Protein AF-A0A975QXZ4-F1 (afdb_monomer)

pLDDT: mean 85.13, std 9.95, range [52.53, 95.81]

Secondary structure (DSSP, 8-state):
--EEEEEEETTTTTTSS-----EEESS--S-HHHHHHHHHHHHHHH--TT-EEEEEEETTTSBHHHHHHHHHHHHHHT-EEEEEEEEE---TTSS-TT-EEEEE--TTT-GGGTT-B--

Radius of gyration: 14.12 Å; Cα contacts (8 Å, |Δi|>4): 214; chains: 1; bounding box: 31×28×43 Å

Sequence (119 aa):
MALVCVKLTKSALDHTHLDVKEAILQYNPSQEKTTRKIIQKFLKKRVEVEDKLLVFADKQNDKLGNLLILKNECSKAGIELSISLYCKNEDPEEEEDDSYFFREVDINLSEELYGMQVW

Mean predicted aligned error: 5.94 Å

Foldseek 3Di:
DEEAEEEQEPCFDVVHPDPHPHYQHPAADPDLVVLLVSLLVCCVVPPDLPYEYEYEGEQPRYALLSVVSNVVSCVVSNYHYWYWYWAQDPDPPDPCNGDTGTDTDDSVDDPRNPPGHHD

Structure (mmCIF, N/CA/C/O backbone):
data_AF-A0A975QXZ4-F1
#
_entry.id   AF-A0A975QXZ4-F1
#
loop_
_atom_site.group_PDB
_atom_site.id
_atom_site.type_symbol
_atom_site.label_atom_id
_atom_site.label_alt_id
_atom_site.label_comp_id
_atom_site.label_asym_id
_atom_site.label_entity_id
_atom_site.label_seq_id
_atom_site.pdbx_PDB_ins_code
_atom_site.Cartn_x
_atom_site.Cartn_y
_atom_site.Cartn_z
_atom_site.occupancy
_atom_site.B_iso_or_equiv
_atom_site.auth_seq_id
_atom_site.auth_comp_id
_atom_site.auth_asym_id
_atom_site.auth_atom_id
_atom_site.pdbx_PDB_model_num
ATOM 1 N N . MET A 1 1 ? -19.270 8.639 1.671 1.00 72.06 1 MET A N 1
ATOM 2 C CA . MET A 1 1 ? -18.201 8.109 0.803 1.00 72.06 1 MET A CA 1
ATOM 3 C C . MET A 1 1 ? -17.379 9.264 0.249 1.00 72.06 1 MET A C 1
ATOM 5 O O . MET A 1 1 ? -17.818 9.924 -0.692 1.00 72.06 1 MET A O 1
ATOM 9 N N . ALA A 1 2 ? -16.235 9.557 0.863 1.00 82.81 2 ALA A N 1
ATOM 10 C CA . ALA A 1 2 ? -15.242 10.475 0.314 1.00 82.81 2 ALA A CA 1
ATOM 11 C C . ALA A 1 2 ? -14.114 9.685 -0.369 1.00 82.81 2 ALA A C 1
ATOM 13 O O . ALA A 1 2 ? -13.827 8.542 -0.007 1.00 82.81 2 ALA A O 1
ATOM 14 N N . LEU A 1 3 ? -13.482 10.296 -1.373 1.00 86.88 3 LEU A N 1
ATOM 15 C CA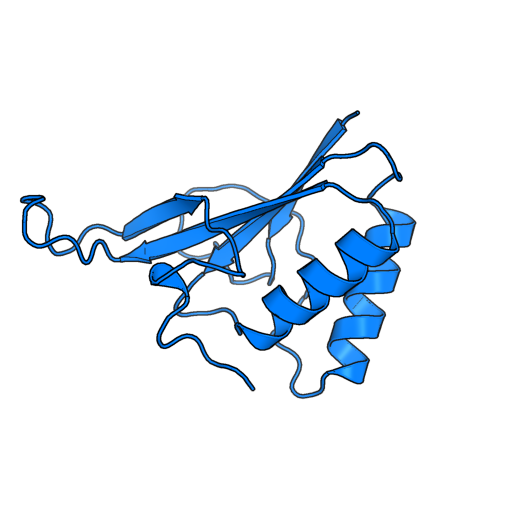 . LEU A 1 3 ? -12.261 9.769 -1.975 1.00 86.88 3 LEU A CA 1
ATOM 16 C C . LEU A 1 3 ? -11.058 10.396 -1.268 1.00 86.88 3 LEU A C 1
ATOM 18 O O . LEU A 1 3 ? -10.875 11.614 -1.308 1.00 86.88 3 LEU A O 1
ATOM 22 N N . VAL A 1 4 ? -10.233 9.563 -0.642 1.00 89.31 4 VAL A N 1
ATOM 23 C CA . VAL A 1 4 ? -8.988 9.975 0.010 1.00 89.31 4 VAL A CA 1
ATOM 24 C C . VAL A 1 4 ? -7.827 9.641 -0.922 1.00 89.31 4 VAL A C 1
ATOM 26 O O . VAL A 1 4 ? -7.514 8.472 -1.132 1.00 89.31 4 VAL A O 1
ATOM 29 N N . CYS A 1 5 ? -7.194 10.668 -1.490 1.00 91.75 5 CYS A N 1
ATOM 30 C CA . CYS A 1 5 ? -6.050 10.522 -2.394 1.00 91.75 5 CYS A CA 1
ATOM 31 C C . CYS A 1 5 ? -4.741 10.775 -1.645 1.00 91.75 5 CYS A C 1
ATOM 33 O O . CYS A 1 5 ? -4.516 11.884 -1.155 1.00 91.75 5 CYS A O 1
ATOM 35 N N . VAL A 1 6 ? -3.860 9.777 -1.586 1.00 93.81 6 VAL A N 1
ATOM 36 C CA . VAL A 1 6 ? -2.575 9.880 -0.877 1.00 93.81 6 VAL A CA 1
ATOM 37 C C . VAL A 1 6 ? -1.446 9.180 -1.611 1.00 93.81 6 VAL A C 1
ATOM 39 O O . VAL A 1 6 ? -1.663 8.268 -2.400 1.00 93.81 6 VAL A O 1
ATOM 42 N N . LYS A 1 7 ? -0.214 9.578 -1.313 1.00 94.81 7 LYS A N 1
ATOM 43 C CA . LYS A 1 7 ? 0.991 8.872 -1.751 1.00 94.81 7 LYS A CA 1
ATOM 44 C C . LYS A 1 7 ? 1.317 7.733 -0.788 1.00 94.81 7 LYS A C 1
ATOM 46 O O . LYS A 1 7 ? 1.106 7.864 0.424 1.00 94.81 7 LYS A O 1
ATOM 51 N N . LEU A 1 8 ? 1.872 6.631 -1.286 1.00 93.50 8 LEU A N 1
ATOM 52 C CA . LEU A 1 8 ? 2.337 5.549 -0.422 1.00 93.50 8 LEU A CA 1
ATOM 53 C C . LEU A 1 8 ? 3.505 6.030 0.438 1.00 93.50 8 LEU A C 1
ATOM 55 O O . LEU A 1 8 ? 3.412 6.014 1.668 1.00 93.50 8 LEU A O 1
ATOM 59 N N . THR A 1 9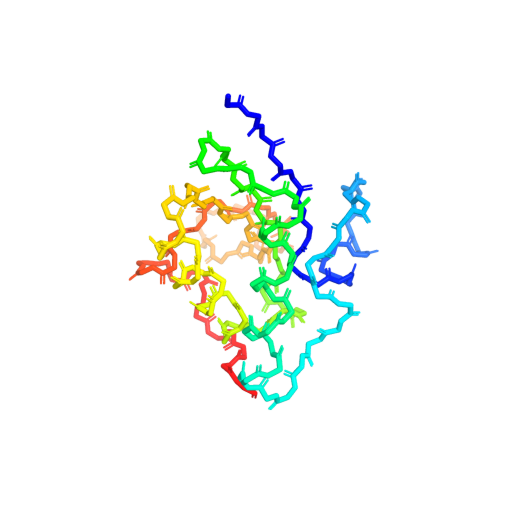 ? 4.574 6.500 -0.206 1.00 91.81 9 THR A N 1
ATOM 60 C CA . THR A 1 9 ? 5.681 7.197 0.448 1.00 91.81 9 THR A CA 1
ATOM 61 C C . THR A 1 9 ? 5.715 8.669 0.063 1.00 91.81 9 THR A C 1
ATOM 63 O O . THR A 1 9 ? 5.151 9.093 -0.944 1.00 91.81 9 THR A O 1
ATOM 66 N N . LYS A 1 10 ? 6.394 9.483 0.874 1.00 89.25 10 LYS A N 1
ATOM 67 C CA . LYS A 1 10 ? 6.566 10.913 0.600 1.00 89.25 10 LYS A CA 1
ATOM 68 C C . LYS A 1 10 ? 7.155 11.171 -0.792 1.00 89.25 10 LYS A C 1
ATOM 70 O O . LYS A 1 10 ? 6.659 12.063 -1.476 1.00 89.25 10 LYS A O 1
ATOM 75 N N . SER A 1 11 ? 8.149 10.368 -1.174 1.00 86.06 11 SER A N 1
ATOM 76 C CA . SER A 1 11 ? 8.925 10.501 -2.407 1.00 86.06 11 SER A CA 1
ATOM 77 C C . SER A 1 11 ? 8.281 9.879 -3.642 1.00 86.06 11 SER A C 1
ATOM 79 O O . SER A 1 11 ? 8.776 10.115 -4.739 1.00 86.06 11 SER A O 1
ATOM 81 N N . ALA A 1 12 ? 7.188 9.119 -3.489 1.00 84.38 12 ALA A N 1
ATOM 82 C CA . ALA A 1 12 ? 6.578 8.358 -4.582 1.00 84.38 12 ALA A CA 1
ATOM 83 C C . ALA A 1 12 ? 6.254 9.211 -5.819 1.00 84.38 12 ALA A C 1
ATOM 85 O O . ALA A 1 12 ? 6.300 8.713 -6.929 1.00 84.38 12 ALA A O 1
ATOM 86 N N . LEU A 1 13 ? 5.948 10.501 -5.648 1.00 85.75 13 LEU A N 1
ATOM 87 C CA . LEU A 1 13 ? 5.555 11.382 -6.753 1.00 85.75 13 LEU A CA 1
ATOM 88 C C . LEU A 1 13 ? 6.485 12.580 -6.968 1.00 85.75 13 LEU A C 1
ATOM 90 O O . LEU A 1 13 ? 6.136 13.467 -7.742 1.00 85.75 13 LEU A O 1
ATOM 94 N N . ASP A 1 14 ? 7.646 12.636 -6.307 1.00 83.94 14 ASP A N 1
ATOM 95 C CA . ASP A 1 14 ? 8.515 13.832 -6.312 1.00 83.94 14 ASP A CA 1
ATOM 96 C C . ASP A 1 14 ? 9.072 14.181 -7.707 1.00 83.94 14 ASP A C 1
ATOM 98 O O . ASP A 1 14 ? 9.502 15.307 -7.943 1.00 83.94 14 ASP A O 1
ATOM 102 N N . HIS A 1 15 ? 9.040 13.227 -8.636 1.00 82.19 15 HIS A N 1
ATOM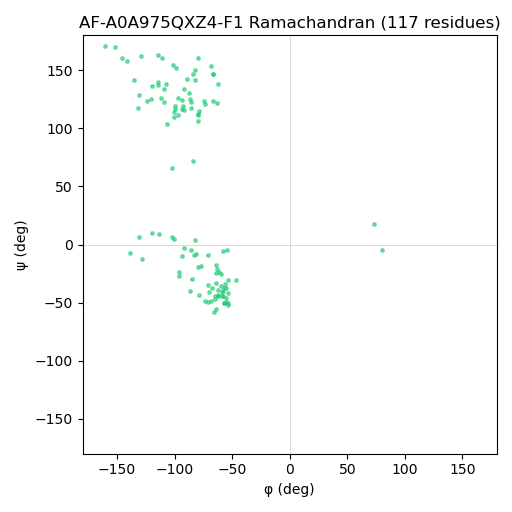 103 C CA . HIS A 1 15 ? 9.471 13.372 -10.026 1.00 82.19 15 HIS A CA 1
ATOM 104 C C . HIS A 1 15 ? 8.290 13.542 -11.006 1.00 82.19 15 HIS A C 1
ATOM 106 O O . HIS A 1 15 ? 8.497 13.559 -12.216 1.00 82.19 15 HIS A O 1
ATOM 112 N N . THR A 1 16 ? 7.055 13.679 -10.505 1.00 82.88 16 THR A N 1
ATOM 113 C CA . THR A 1 16 ? 5.836 13.855 -11.314 1.00 82.88 16 THR A CA 1
ATOM 114 C C . THR A 1 16 ? 5.207 15.234 -11.088 1.00 82.88 16 THR A C 1
ATOM 116 O O . THR A 1 16 ? 5.472 15.901 -10.090 1.00 82.88 16 THR A O 1
ATOM 119 N N . HIS A 1 17 ? 4.317 15.663 -11.988 1.00 81.44 17 HIS A N 1
ATOM 120 C CA . HIS A 1 17 ? 3.559 16.915 -11.839 1.00 81.44 17 HIS A CA 1
ATOM 121 C C . HIS A 1 17 ? 2.307 16.792 -10.943 1.00 81.44 17 HIS A C 1
ATOM 123 O O . HIS A 1 17 ? 1.547 17.753 -10.815 1.00 81.44 17 HIS A O 1
ATOM 129 N N . LEU A 1 18 ? 2.060 15.625 -10.337 1.00 83.06 18 LEU A N 1
ATOM 130 C CA . LEU A 1 18 ? 0.881 15.367 -9.507 1.00 83.06 18 LEU A CA 1
ATOM 131 C C . LEU A 1 18 ? 1.057 15.946 -8.091 1.00 83.06 18 LEU A C 1
ATOM 133 O O . LEU A 1 18 ? 1.851 15.448 -7.292 1.00 83.06 18 LEU A O 1
ATOM 137 N N . ASP A 1 19 ? 0.268 16.972 -7.749 1.00 83.31 19 ASP A N 1
ATOM 138 C CA . ASP A 1 19 ? 0.287 17.609 -6.419 1.00 83.31 19 ASP A CA 1
ATOM 139 C C . ASP A 1 19 ? -0.586 16.850 -5.403 1.00 83.31 19 ASP A C 1
ATOM 141 O O . ASP A 1 19 ? -1.660 17.297 -4.994 1.00 83.31 19 ASP A O 1
ATOM 145 N N . VAL A 1 20 ? -0.119 15.671 -4.982 1.00 86.44 20 VAL A N 1
ATOM 146 C CA . VAL A 1 20 ? -0.689 14.939 -3.839 1.00 86.44 20 VAL A CA 1
ATOM 147 C C . VAL A 1 20 ? 0.154 15.237 -2.599 1.00 86.44 20 VAL A C 1
ATOM 149 O O . VAL A 1 20 ? 1.315 14.835 -2.505 1.00 86.44 20 VAL A O 1
ATOM 152 N N . LYS A 1 21 ? -0.420 15.961 -1.632 1.00 84.06 21 LYS A N 1
ATOM 153 C CA . LYS A 1 21 ? 0.325 16.484 -0.467 1.00 84.06 21 LYS A CA 1
ATOM 154 C C . LYS A 1 21 ? 0.469 15.492 0.677 1.00 84.06 21 LYS A C 1
ATOM 156 O O . LYS A 1 21 ? 1.443 15.551 1.427 1.00 84.06 21 LYS A O 1
ATOM 161 N N . GLU A 1 22 ? -0.498 14.598 0.832 1.00 90.56 22 GLU A N 1
ATOM 162 C CA . GLU A 1 22 ? -0.490 13.616 1.909 1.00 90.56 22 GLU A CA 1
ATOM 163 C C . GLU A 1 22 ? 0.238 12.336 1.492 1.00 90.56 22 GLU A C 1
ATOM 165 O O . GLU A 1 22 ? 0.142 11.881 0.353 1.00 90.56 22 GLU A O 1
ATOM 170 N N . ALA A 1 23 ? 0.972 11.752 2.438 1.00 92.69 23 ALA A N 1
ATOM 171 C CA . ALA A 1 23 ? 1.641 10.471 2.275 1.00 92.69 23 ALA A CA 1
ATOM 172 C C . ALA A 1 23 ? 1.427 9.604 3.517 1.00 92.69 23 ALA A C 1
ATOM 174 O O . ALA A 1 23 ? 1.477 10.105 4.647 1.00 92.69 23 ALA A O 1
ATOM 175 N N . ILE A 1 24 ? 1.228 8.302 3.314 1.00 93.75 24 ILE A N 1
ATOM 176 C CA . ILE A 1 24 ? 1.036 7.338 4.405 1.00 93.75 24 ILE A CA 1
ATOM 177 C C . ILE A 1 24 ? 2.358 7.127 5.149 1.00 93.75 24 ILE A C 1
ATOM 179 O O . ILE A 1 24 ? 2.421 7.203 6.379 1.00 93.75 24 ILE A O 1
ATOM 183 N N . LEU A 1 25 ? 3.428 6.873 4.396 1.00 92.94 25 LEU A N 1
ATOM 184 C CA . LEU A 1 25 ? 4.767 6.609 4.903 1.00 92.94 25 LEU A CA 1
ATOM 185 C C . LEU A 1 25 ? 5.687 7.795 4.588 1.00 92.94 25 LEU A C 1
ATOM 187 O O . LEU A 1 25 ? 5.732 8.306 3.475 1.00 92.94 25 LEU A O 1
ATOM 191 N N . GLN A 1 26 ? 6.471 8.237 5.569 1.00 89.69 26 GLN A N 1
ATOM 192 C CA . GLN A 1 26 ? 7.447 9.315 5.347 1.00 89.69 26 GLN A CA 1
ATOM 193 C C . GLN A 1 26 ? 8.713 8.833 4.615 1.00 89.69 26 GLN A C 1
ATOM 195 O O . GLN A 1 26 ? 9.459 9.643 4.080 1.00 89.69 26 GLN A O 1
ATOM 200 N N . TYR A 1 27 ? 8.954 7.524 4.620 1.00 86.38 27 TYR A N 1
ATOM 201 C CA . TYR A 1 27 ? 10.081 6.809 4.015 1.00 86.38 27 TYR A CA 1
ATOM 202 C C . TYR A 1 27 ? 9.683 5.334 3.854 1.00 86.38 27 TYR A C 1
ATOM 204 O O . TYR A 1 27 ? 8.678 4.927 4.434 1.00 86.38 27 TYR A O 1
ATOM 212 N N . ASN A 1 28 ? 10.476 4.517 3.154 1.00 86.88 28 ASN A N 1
ATOM 213 C CA . ASN A 1 28 ? 10.290 3.061 3.110 1.00 86.88 28 ASN A CA 1
ATOM 214 C C . ASN A 1 28 ? 10.865 2.390 4.370 1.00 86.88 28 ASN A C 1
ATOM 216 O O . ASN A 1 28 ? 12.090 2.286 4.484 1.00 86.88 28 ASN A O 1
ATOM 220 N N . PRO A 1 29 ? 10.048 1.908 5.328 1.00 88.44 29 PRO A N 1
ATOM 221 C CA . PRO A 1 29 ? 10.587 1.271 6.521 1.00 88.44 29 PRO A CA 1
ATOM 222 C C . PRO A 1 29 ? 11.246 -0.071 6.177 1.00 88.44 29 PRO A C 1
ATOM 224 O O . PRO A 1 29 ? 10.887 -0.728 5.203 1.00 88.44 29 PRO A O 1
ATOM 227 N N . SER A 1 30 ? 12.211 -0.492 6.995 1.00 85.94 30 SER A N 1
ATOM 228 C CA . SER A 1 30 ? 12.912 -1.779 6.856 1.00 85.94 30 SER A CA 1
ATOM 229 C C . SER A 1 30 ? 12.270 -2.924 7.645 1.00 85.94 30 SER A C 1
ATOM 231 O O . SER A 1 30 ? 12.732 -4.055 7.564 1.00 85.94 30 SER A O 1
ATOM 233 N N . GLN A 1 31 ? 11.211 -2.650 8.419 1.00 90.75 31 GLN A N 1
ATOM 234 C CA . GLN A 1 31 ? 10.542 -3.646 9.257 1.00 90.75 31 GLN A CA 1
ATOM 235 C C . GLN A 1 31 ? 9.024 -3.635 9.080 1.00 90.75 31 GLN A C 1
ATOM 237 O O . GLN A 1 31 ? 8.374 -2.609 9.298 1.00 90.75 31 GLN A O 1
ATOM 242 N N . GLU A 1 32 ? 8.448 -4.815 8.828 1.00 91.38 32 GLU A N 1
ATOM 243 C CA . GLU A 1 32 ? 7.010 -5.009 8.583 1.00 91.38 32 GLU A CA 1
ATOM 244 C C . GLU A 1 32 ? 6.150 -4.450 9.715 1.00 91.38 32 GLU A C 1
ATOM 246 O O . GLU A 1 32 ? 5.182 -3.723 9.497 1.00 91.38 32 GLU A O 1
ATOM 251 N N . LYS A 1 33 ? 6.545 -4.746 10.957 1.00 92.75 33 LYS A N 1
ATOM 252 C CA . LYS A 1 33 ? 5.834 -4.312 12.163 1.00 92.75 33 LYS A CA 1
ATOM 253 C C . LYS A 1 33 ? 5.738 -2.790 12.256 1.00 92.75 33 LYS A C 1
ATOM 255 O O . LYS A 1 33 ? 4.736 -2.271 12.750 1.00 92.75 33 LYS A O 1
ATOM 260 N N . THR A 1 34 ? 6.769 -2.080 11.805 1.00 92.62 34 THR A N 1
ATOM 261 C CA . THR A 1 34 ? 6.802 -0.616 11.802 1.00 92.62 34 THR A CA 1
ATOM 262 C C . THR A 1 34 ? 5.897 -0.072 10.708 1.00 92.62 34 THR A C 1
ATOM 264 O O . THR A 1 34 ? 5.027 0.743 11.016 1.00 92.62 34 THR A O 1
ATOM 267 N N . THR A 1 35 ? 6.012 -0.587 9.479 1.00 93.19 35 THR A N 1
ATOM 268 C CA . THR A 1 35 ? 5.121 -0.229 8.365 1.00 93.19 35 THR A CA 1
ATOM 269 C C . THR A 1 35 ? 3.654 -0.428 8.746 1.00 93.19 35 THR A C 1
ATOM 271 O O . THR A 1 35 ? 2.858 0.509 8.672 1.00 93.19 35 THR A O 1
ATOM 274 N N . ARG A 1 36 ? 3.299 -1.614 9.258 1.00 95.12 36 ARG A N 1
ATOM 275 C CA . ARG A 1 36 ? 1.925 -1.960 9.648 1.00 95.12 36 ARG A CA 1
ATOM 276 C C . ARG A 1 36 ? 1.368 -1.004 10.700 1.00 95.12 36 ARG A C 1
ATOM 278 O O . ARG A 1 36 ? 0.248 -0.523 10.562 1.00 95.12 36 ARG A O 1
ATOM 285 N N . LYS A 1 37 ? 2.157 -0.667 11.727 1.00 95.81 37 LYS A N 1
ATOM 286 C CA . LYS A 1 37 ? 1.746 0.298 12.763 1.00 95.81 37 LYS A CA 1
ATOM 287 C C . LYS A 1 37 ? 1.483 1.695 12.202 1.00 95.81 37 LYS A C 1
ATOM 289 O O . LYS A 1 37 ? 0.576 2.367 12.689 1.00 95.81 37 LYS A O 1
ATOM 294 N N . ILE A 1 38 ? 2.290 2.156 11.246 1.00 95.00 38 ILE A N 1
ATOM 295 C CA . ILE A 1 38 ? 2.110 3.477 10.629 1.00 95.00 38 ILE A CA 1
ATOM 296 C C . ILE A 1 38 ? 0.828 3.484 9.795 1.00 95.00 38 ILE A C 1
ATOM 298 O O . ILE A 1 38 ? -0.017 4.351 10.009 1.00 95.00 38 ILE A O 1
ATOM 302 N N . ILE A 1 39 ? 0.636 2.474 8.944 1.00 94.81 39 ILE A N 1
ATOM 303 C CA . ILE A 1 39 ? -0.564 2.319 8.109 1.00 94.81 39 ILE A CA 1
ATOM 304 C C . ILE A 1 39 ? -1.830 2.283 8.969 1.00 94.81 39 ILE A C 1
ATOM 306 O O . ILE A 1 39 ? -2.743 3.071 8.752 1.00 94.81 39 ILE A O 1
ATOM 310 N N . GLN A 1 40 ? -1.869 1.449 10.010 1.00 94.94 40 GLN A N 1
ATOM 311 C CA . GLN A 1 40 ? -3.023 1.372 10.913 1.00 94.94 40 GLN A CA 1
ATOM 312 C C . GLN A 1 40 ? -3.355 2.718 11.566 1.00 94.94 40 GLN A C 1
ATOM 314 O O . GLN A 1 40 ? -4.525 3.062 11.730 1.00 94.94 40 GLN A O 1
ATOM 319 N N . LYS A 1 41 ? -2.332 3.484 11.971 1.00 94.31 41 LYS A N 1
ATOM 320 C CA . LYS A 1 41 ? -2.527 4.824 12.541 1.00 94.31 41 LYS A CA 1
ATOM 321 C C . LYS A 1 41 ? -3.054 5.812 11.508 1.00 94.31 41 LYS A C 1
ATOM 323 O O . LYS A 1 41 ? -3.838 6.676 11.886 1.00 94.31 41 LYS A O 1
ATOM 328 N N . PHE A 1 42 ? -2.602 5.712 10.260 1.00 93.62 42 PHE A N 1
ATOM 329 C CA . PHE A 1 42 ? -3.090 6.541 9.165 1.00 93.62 42 PHE A CA 1
ATOM 330 C C . PHE A 1 42 ? -4.570 6.251 8.895 1.00 93.62 42 PHE A C 1
ATOM 332 O O . PHE A 1 42 ? -5.385 7.161 9.033 1.00 93.62 42 PHE A O 1
ATOM 339 N N . LEU A 1 43 ? -4.922 4.983 8.647 1.00 92.31 43 LEU A N 1
ATOM 340 C CA . LEU A 1 43 ? -6.296 4.556 8.361 1.00 92.31 43 LEU A CA 1
ATOM 341 C C . LEU A 1 43 ? -7.267 5.030 9.451 1.00 92.31 43 LEU A C 1
ATOM 343 O O . LEU A 1 43 ? -8.211 5.748 9.159 1.00 92.31 43 LEU A O 1
ATOM 347 N N . LYS A 1 44 ? -6.956 4.775 10.730 1.00 90.25 44 LYS A N 1
ATOM 348 C CA . LYS A 1 44 ? -7.800 5.202 11.866 1.00 90.25 44 LYS A CA 1
ATOM 349 C C . LYS A 1 44 ? -8.018 6.711 11.985 1.00 90.25 44 LYS A C 1
ATOM 351 O O . LYS A 1 44 ? -8.952 7.127 12.659 1.00 90.25 44 LYS A O 1
ATOM 356 N N . LYS A 1 45 ? -7.102 7.526 11.461 1.00 88.56 45 LYS A N 1
ATOM 357 C CA . LYS A 1 45 ? -7.160 8.988 11.588 1.00 88.56 45 LYS A CA 1
ATOM 358 C C . LYS A 1 45 ? -7.786 9.670 10.382 1.00 88.56 45 LYS A C 1
ATOM 360 O O . LYS A 1 45 ? -8.213 10.811 10.521 1.00 88.56 45 LYS A O 1
ATOM 365 N N . ARG A 1 46 ? -7.703 9.046 9.208 1.00 83.56 46 ARG A N 1
ATOM 366 C CA . ARG A 1 46 ? -7.892 9.724 7.921 1.00 83.56 46 ARG A CA 1
ATOM 367 C C . ARG A 1 46 ? -8.894 9.050 6.998 1.00 83.56 46 ARG A C 1
ATOM 369 O O . ARG A 1 46 ? -9.245 9.671 6.007 1.00 83.56 46 ARG A O 1
ATOM 376 N N . VAL A 1 47 ? -9.309 7.819 7.291 1.00 81.31 47 VAL A N 1
ATOM 377 C CA . VAL A 1 47 ? -10.170 7.037 6.404 1.00 81.31 47 VAL A CA 1
ATOM 378 C C . VAL A 1 47 ? -11.315 6.455 7.222 1.00 81.31 47 VAL A C 1
ATOM 380 O O . VAL A 1 47 ? -11.085 5.693 8.166 1.00 81.31 47 VAL A O 1
ATOM 383 N N . GLU A 1 48 ? -12.543 6.840 6.894 1.00 80.69 48 GLU A N 1
ATOM 384 C CA . GLU A 1 48 ? -13.741 6.234 7.469 1.00 80.69 48 GLU A CA 1
ATOM 385 C C . GLU A 1 48 ? -14.052 4.900 6.768 1.00 80.69 48 GLU A C 1
ATOM 387 O O . GLU A 1 48 ? -13.560 4.620 5.678 1.00 80.69 48 GLU A O 1
ATOM 392 N N . VAL A 1 49 ? -14.851 4.034 7.397 1.00 70.88 49 VAL A N 1
ATOM 393 C CA . VAL A 1 49 ? -15.119 2.664 6.899 1.00 70.88 49 VAL A CA 1
ATOM 394 C C . VAL A 1 49 ? -15.801 2.653 5.519 1.00 70.88 49 VAL A C 1
ATOM 396 O O . VAL A 1 49 ? -15.669 1.684 4.784 1.00 70.88 49 VAL A O 1
ATOM 399 N N . GLU A 1 50 ? -16.488 3.732 5.140 1.00 75.12 50 GLU A N 1
ATOM 400 C CA . GLU A 1 50 ? -17.157 3.874 3.837 1.00 75.12 50 GLU A CA 1
ATOM 401 C C . GLU A 1 50 ? -16.361 4.717 2.827 1.00 75.12 50 GLU A C 1
ATOM 403 O O . GLU A 1 50 ? -16.862 5.042 1.745 1.00 75.12 50 GLU A O 1
ATOM 408 N N . ASP A 1 51 ? -15.145 5.132 3.176 1.00 82.00 51 ASP A N 1
ATOM 409 C CA . ASP A 1 51 ? -14.304 5.903 2.270 1.00 82.00 51 ASP A CA 1
ATOM 410 C C . ASP A 1 51 ? -13.561 4.999 1.292 1.00 82.00 51 ASP A C 1
ATOM 412 O O . ASP A 1 51 ? -13.184 3.861 1.592 1.00 82.00 51 ASP A O 1
ATOM 416 N N . LYS A 1 52 ? -13.305 5.559 0.110 1.00 88.81 52 LYS A N 1
ATOM 417 C CA . LYS A 1 52 ? -12.441 4.950 -0.894 1.00 88.81 52 LYS A CA 1
ATOM 418 C C . LYS A 1 52 ? -11.053 5.561 -0.777 1.00 88.81 52 LYS A C 1
ATOM 420 O O . LYS A 1 52 ? -10.896 6.781 -0.823 1.00 88.81 52 LYS A O 1
ATOM 425 N N . LEU A 1 53 ? -10.041 4.717 -0.635 1.00 93.38 53 LEU A N 1
ATOM 426 C CA . LEU A 1 53 ? -8.646 5.124 -0.549 1.00 93.38 53 LEU A CA 1
ATOM 427 C C . LEU A 1 53 ? -7.970 4.905 -1.905 1.00 93.38 53 LEU A C 1
ATOM 429 O O . LEU A 1 53 ? -7.801 3.765 -2.332 1.00 93.38 53 LEU A O 1
ATOM 433 N N . LEU A 1 54 ? -7.555 5.987 -2.562 1.00 93.69 54 LEU A N 1
ATOM 434 C CA . LEU A 1 54 ? -6.703 5.938 -3.749 1.00 93.69 54 LEU A CA 1
ATOM 435 C C . LEU A 1 54 ? -5.257 6.212 -3.341 1.00 93.69 54 LEU A C 1
ATOM 437 O O . LEU A 1 54 ? -4.930 7.300 -2.857 1.00 93.69 54 LEU A O 1
ATOM 441 N N . VAL A 1 55 ? -4.389 5.224 -3.547 1.00 94.88 55 VAL A N 1
ATOM 442 C CA . VAL A 1 55 ? -2.964 5.333 -3.232 1.00 94.88 55 VAL A CA 1
ATOM 443 C C . VAL A 1 55 ? -2.132 5.407 -4.494 1.00 94.88 55 VAL A C 1
ATOM 445 O O . VAL A 1 55 ? -2.146 4.494 -5.313 1.00 94.88 55 VAL A O 1
ATOM 448 N N . PHE A 1 56 ? -1.360 6.481 -4.601 1.00 94.25 56 PHE A N 1
ATOM 449 C CA . PHE A 1 56 ? -0.333 6.644 -5.615 1.00 94.25 56 PHE A CA 1
ATOM 450 C C . PHE A 1 56 ? 0.973 6.017 -5.135 1.00 94.25 56 PHE A C 1
ATOM 452 O O . PHE A 1 56 ? 1.468 6.362 -4.056 1.00 94.25 56 PHE A O 1
ATOM 459 N N . ALA A 1 57 ? 1.518 5.107 -5.928 1.00 93.44 57 ALA A N 1
ATOM 460 C CA . ALA A 1 57 ? 2.777 4.426 -5.660 1.00 93.44 57 ALA A CA 1
ATOM 461 C C . ALA A 1 57 ? 3.700 4.505 -6.876 1.00 93.44 57 ALA A C 1
ATOM 463 O O . ALA A 1 57 ? 3.244 4.757 -7.988 1.00 93.44 57 ALA A O 1
ATOM 464 N N . ASP A 1 58 ? 4.983 4.255 -6.667 1.00 91.69 58 ASP A N 1
ATOM 465 C CA . ASP A 1 58 ? 6.007 4.268 -7.710 1.00 91.69 58 ASP A CA 1
ATOM 466 C C . ASP A 1 58 ? 6.755 2.934 -7.746 1.00 91.69 58 ASP A C 1
ATOM 468 O O . ASP A 1 58 ? 7.337 2.512 -6.745 1.00 91.69 58 ASP A O 1
ATOM 472 N N . LYS A 1 59 ? 6.766 2.276 -8.912 1.00 88.69 59 LYS A N 1
ATOM 473 C CA . LYS A 1 59 ? 7.406 0.964 -9.112 1.00 88.69 59 LYS A CA 1
ATOM 474 C C . LYS A 1 59 ? 8.897 0.966 -8.741 1.00 88.69 59 LYS A C 1
ATOM 476 O O . LYS A 1 59 ? 9.398 -0.049 -8.262 1.00 88.69 59 LYS A O 1
ATOM 481 N N . GLN A 1 60 ? 9.607 2.073 -8.954 1.00 86.75 60 GLN A N 1
ATOM 482 C CA . GLN A 1 60 ? 11.043 2.213 -8.692 1.00 86.75 60 GLN A CA 1
ATOM 483 C C . GLN A 1 60 ? 11.345 2.617 -7.252 1.00 86.75 60 GLN A C 1
ATOM 485 O O . GLN A 1 60 ? 12.314 2.136 -6.662 1.00 86.75 60 GLN A O 1
ATOM 490 N N . ASN A 1 61 ? 10.541 3.523 -6.695 1.00 87.00 61 ASN A N 1
ATOM 491 C CA . ASN A 1 61 ? 10.833 4.139 -5.403 1.00 87.00 61 ASN A CA 1
ATOM 492 C C . ASN A 1 61 ? 10.133 3.458 -4.225 1.00 87.00 61 ASN A C 1
ATOM 494 O O . ASN A 1 61 ? 10.606 3.577 -3.093 1.00 87.00 61 ASN A O 1
ATOM 498 N N . ASP A 1 62 ? 9.028 2.752 -4.449 1.00 90.62 62 ASP A N 1
ATOM 499 C CA . ASP A 1 62 ? 8.258 2.103 -3.395 1.00 90.62 62 ASP A CA 1
ATOM 500 C C . ASP A 1 62 ? 8.511 0.598 -3.298 1.00 90.62 62 ASP A C 1
ATOM 502 O O . ASP A 1 62 ? 8.855 -0.095 -4.253 1.00 90.62 62 ASP A O 1
ATOM 506 N N . LYS A 1 63 ? 8.289 0.067 -2.093 1.00 90.75 63 LYS A N 1
ATOM 507 C CA . LYS A 1 63 ? 8.377 -1.372 -1.835 1.00 90.75 63 LYS A CA 1
ATOM 508 C C . LYS A 1 63 ? 7.026 -2.053 -2.002 1.00 90.75 63 LYS A C 1
ATOM 510 O O . LYS A 1 63 ? 6.042 -1.652 -1.372 1.00 90.75 63 LYS A O 1
ATOM 515 N N . LEU A 1 64 ? 7.015 -3.182 -2.707 1.00 90.50 64 LEU A N 1
ATOM 516 C CA . LEU A 1 64 ? 5.862 -4.079 -2.804 1.00 90.50 64 LEU A CA 1
ATOM 517 C C . LEU A 1 64 ? 5.398 -4.549 -1.422 1.00 90.50 64 LEU A C 1
ATOM 519 O O . LEU A 1 64 ? 4.199 -4.612 -1.154 1.00 90.50 64 LEU A O 1
ATOM 523 N N . GLY A 1 65 ? 6.336 -4.804 -0.502 1.00 89.38 65 GLY A N 1
ATOM 524 C CA . GLY A 1 65 ? 6.009 -5.168 0.877 1.00 89.38 65 GLY A CA 1
ATOM 525 C C . GLY A 1 65 ? 5.108 -4.140 1.571 1.00 89.38 65 GLY A C 1
ATOM 526 O O . GLY A 1 65 ? 4.176 -4.515 2.282 1.00 89.38 65 GLY A O 1
ATOM 527 N N . ASN A 1 66 ? 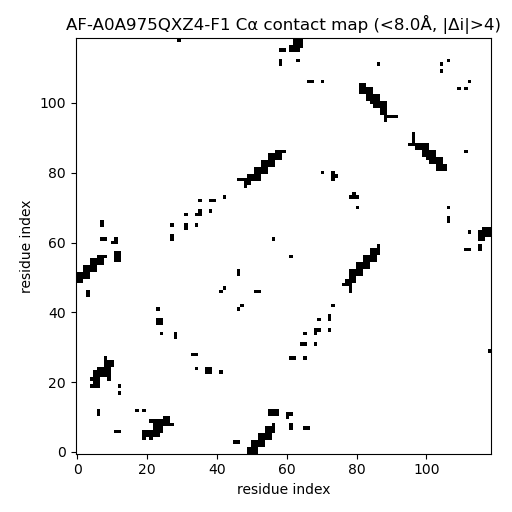5.311 -2.842 1.318 1.00 92.44 66 ASN A N 1
ATOM 528 C CA . ASN A 1 66 ? 4.480 -1.787 1.902 1.00 92.44 66 ASN A CA 1
ATOM 529 C C . ASN A 1 66 ? 3.059 -1.791 1.314 1.00 92.44 66 ASN A C 1
ATOM 531 O O . ASN A 1 66 ? 2.093 -1.664 2.069 1.00 92.44 66 ASN A O 1
ATOM 535 N N . LEU A 1 67 ? 2.931 -2.005 0.000 1.00 91.94 67 LEU A N 1
ATOM 536 C CA . LEU A 1 67 ? 1.648 -2.139 -0.698 1.00 91.94 67 LEU A CA 1
ATOM 537 C C . LEU A 1 67 ? 0.843 -3.351 -0.204 1.00 91.94 67 LEU A C 1
ATOM 539 O O . LEU A 1 67 ? -0.347 -3.231 0.093 1.00 91.94 67 LEU A O 1
ATOM 543 N N . LEU A 1 68 ? 1.497 -4.502 -0.028 1.00 91.62 68 LEU A N 1
ATOM 544 C CA . LEU A 1 68 ? 0.866 -5.723 0.486 1.00 91.62 68 LEU A CA 1
ATOM 545 C C . LEU A 1 68 ? 0.323 -5.539 1.908 1.00 91.62 68 LEU A C 1
ATOM 547 O O . LEU A 1 68 ? -0.797 -5.958 2.218 1.00 91.62 68 LEU A O 1
ATOM 551 N N . ILE A 1 69 ? 1.098 -4.889 2.781 1.00 93.12 69 ILE A N 1
ATOM 552 C CA . ILE A 1 69 ? 0.656 -4.583 4.147 1.00 93.12 69 ILE A CA 1
ATOM 553 C C . ILE A 1 69 ? -0.525 -3.614 4.108 1.00 93.12 69 ILE A C 1
ATOM 555 O O . ILE A 1 69 ? -1.500 -3.835 4.826 1.00 93.12 69 ILE A O 1
ATOM 559 N N . LEU A 1 70 ? -0.464 -2.574 3.270 1.00 93.94 70 LEU A N 1
ATOM 560 C CA . LEU A 1 70 ? -1.550 -1.608 3.114 1.00 93.94 70 LEU A CA 1
ATOM 561 C C . LEU A 1 70 ? -2.853 -2.291 2.705 1.00 93.94 70 LEU A C 1
ATOM 563 O O . LEU A 1 70 ? -3.864 -2.094 3.379 1.00 93.94 70 LEU A O 1
ATOM 567 N N . LYS A 1 71 ? -2.821 -3.135 1.669 1.00 92.81 71 LYS A N 1
ATOM 568 C CA . LYS A 1 71 ? -3.990 -3.898 1.213 1.00 92.81 71 LYS A CA 1
ATOM 569 C C . LYS A 1 71 ? -4.594 -4.731 2.331 1.00 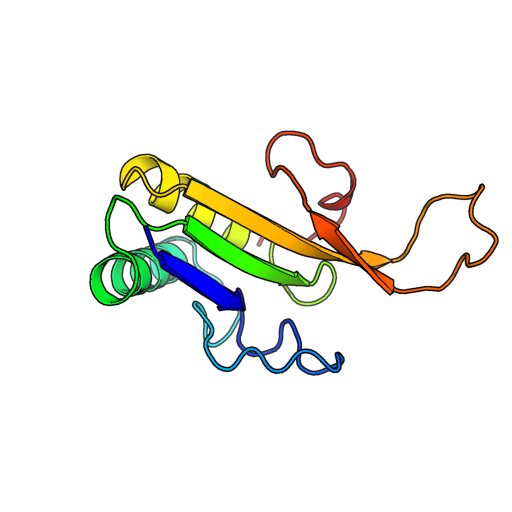92.81 71 LYS A C 1
ATOM 571 O O . LYS A 1 71 ? -5.787 -4.634 2.588 1.00 92.81 71 LYS A O 1
ATOM 576 N N . ASN A 1 72 ? -3.765 -5.495 3.037 1.00 93.12 72 ASN A N 1
ATOM 577 C CA . ASN A 1 72 ? -4.216 -6.346 4.137 1.00 93.12 72 ASN A CA 1
ATOM 578 C C . ASN A 1 72 ? -4.901 -5.532 5.251 1.00 93.12 72 ASN A C 1
ATOM 580 O O . ASN A 1 72 ? -5.962 -5.912 5.745 1.00 93.12 72 ASN A O 1
ATOM 584 N N . GLU A 1 73 ? -4.329 -4.389 5.634 1.00 93.44 73 GLU A N 1
ATOM 585 C CA . GLU A 1 73 ? -4.923 -3.532 6.664 1.00 93.44 73 GLU A CA 1
ATOM 586 C C . GLU A 1 73 ? -6.201 -2.820 6.194 1.00 93.44 73 GLU A C 1
ATOM 588 O O . GLU A 1 73 ? -7.132 -2.701 6.989 1.00 93.44 73 GLU A O 1
ATOM 593 N N . CYS A 1 74 ? -6.298 -2.425 4.920 1.00 91.81 74 CYS A N 1
ATOM 594 C CA . CYS A 1 74 ? -7.536 -1.882 4.348 1.00 91.81 74 CYS A CA 1
ATOM 595 C C . CYS A 1 74 ? -8.646 -2.940 4.327 1.00 91.81 74 CYS A C 1
ATOM 597 O O . CYS A 1 74 ? -9.738 -2.684 4.828 1.00 91.81 74 CYS A O 1
ATOM 599 N N . SER A 1 75 ? -8.350 -4.162 3.862 1.00 91.19 75 SER A N 1
ATOM 600 C CA . SER A 1 75 ? -9.316 -5.268 3.844 1.00 91.19 75 SER A CA 1
ATOM 601 C C . SER A 1 75 ? -9.840 -5.610 5.240 1.00 91.19 75 SER A C 1
ATOM 603 O O . SER A 1 75 ? -11.036 -5.823 5.409 1.00 91.19 75 SER A O 1
ATOM 605 N N . LYS A 1 76 ? -8.978 -5.614 6.267 1.00 91.38 76 LYS A N 1
ATOM 606 C CA . LYS A 1 76 ? -9.406 -5.814 7.666 1.00 91.38 76 LYS A CA 1
ATOM 607 C C . LYS A 1 76 ? -10.306 -4.696 8.186 1.00 91.38 76 LYS A C 1
ATOM 609 O O . LYS A 1 76 ? -11.142 -4.951 9.047 1.00 91.38 76 LYS A O 1
ATOM 614 N N . ALA A 1 77 ? -10.087 -3.471 7.720 1.00 89.38 77 ALA A N 1
ATOM 615 C CA . ALA A 1 77 ? -10.859 -2.299 8.114 1.00 89.38 77 ALA A CA 1
ATOM 616 C C . ALA A 1 77 ? -12.138 -2.107 7.280 1.00 89.38 77 ALA A C 1
ATOM 618 O O . ALA A 1 77 ? -12.912 -1.208 7.591 1.00 89.38 77 ALA A O 1
ATOM 619 N N . GLY A 1 78 ? -12.364 -2.932 6.249 1.00 88.19 78 GLY A N 1
ATOM 620 C CA . GLY A 1 78 ? -13.490 -2.782 5.323 1.00 88.19 78 GLY A CA 1
ATOM 621 C C . GLY A 1 78 ? -13.349 -1.610 4.346 1.00 88.19 78 GLY A C 1
ATOM 622 O O . GLY A 1 78 ? -14.343 -1.201 3.766 1.00 88.19 78 GLY A O 1
ATOM 623 N N . ILE A 1 79 ? -12.137 -1.077 4.169 1.00 89.75 79 ILE A N 1
ATOM 624 C CA . ILE A 1 79 ? -11.855 0.088 3.320 1.00 89.75 79 ILE A CA 1
ATOM 625 C C . ILE A 1 79 ? -11.604 -0.372 1.882 1.00 89.75 79 ILE A C 1
ATOM 627 O O . ILE A 1 79 ? -10.772 -1.256 1.645 1.00 89.75 79 ILE A O 1
ATOM 631 N N . GLU A 1 80 ? -12.273 0.263 0.918 1.00 90.81 80 GLU A N 1
ATOM 632 C CA . GLU A 1 80 ? -12.019 0.045 -0.507 1.00 90.81 80 GLU A CA 1
ATOM 633 C C . GLU A 1 80 ? -10.698 0.719 -0.909 1.00 90.81 80 GLU A C 1
ATOM 635 O O . GLU A 1 80 ? -10.531 1.928 -0.753 1.00 90.81 80 GLU A O 1
ATOM 640 N N . LEU A 1 81 ? -9.749 -0.067 -1.424 1.00 92.19 81 LEU A N 1
ATOM 641 C CA . LEU A 1 81 ? -8.423 0.399 -1.833 1.00 92.19 81 LEU A CA 1
ATOM 642 C C . LEU A 1 81 ? -8.276 0.321 -3.355 1.00 92.19 81 LEU A C 1
ATOM 644 O O . LEU A 1 81 ? -8.407 -0.757 -3.933 1.00 92.19 81 LEU A O 1
ATOM 648 N N . SER A 1 82 ? -7.905 1.438 -3.973 1.00 93.44 82 SER A N 1
ATOM 649 C CA . SER A 1 82 ? -7.427 1.518 -5.355 1.00 93.44 82 SER A CA 1
ATOM 650 C C . SER A 1 82 ? -5.967 1.958 -5.359 1.00 93.44 82 SER A C 1
ATOM 652 O O . SER A 1 82 ? -5.573 2.825 -4.576 1.00 93.44 82 SER A O 1
ATOM 654 N N . ILE A 1 83 ? -5.150 1.361 -6.225 1.00 93.31 83 ILE A N 1
ATOM 655 C CA . ILE A 1 83 ? -3.726 1.688 -6.331 1.00 93.31 83 ILE A CA 1
ATOM 656 C C . ILE A 1 83 ? -3.447 2.169 -7.738 1.00 93.31 83 ILE A C 1
ATOM 658 O O . ILE A 1 83 ? -3.735 1.470 -8.703 1.00 93.31 83 ILE A O 1
ATOM 662 N N . SER A 1 84 ? -2.862 3.354 -7.819 1.00 93.00 84 SER A N 1
ATOM 663 C CA . SER A 1 84 ? -2.372 3.963 -9.042 1.00 93.00 84 SER A CA 1
ATOM 664 C C . SER A 1 84 ? -0.848 3.887 -9.020 1.00 93.00 84 SER A C 1
ATOM 666 O O . SER A 1 84 ? -0.190 4.597 -8.256 1.00 93.00 84 SER A O 1
ATOM 668 N N . LEU A 1 85 ? -0.288 2.958 -9.788 1.00 92.50 85 LEU A N 1
ATOM 669 C CA . LEU A 1 85 ? 1.143 2.698 -9.852 1.00 92.50 85 LEU A CA 1
ATOM 670 C C . LEU A 1 85 ? 1.762 3.493 -10.997 1.00 92.50 85 LEU A C 1
ATOM 672 O O . LEU A 1 85 ? 1.349 3.351 -12.144 1.00 92.50 85 LEU A O 1
ATOM 676 N N . TYR A 1 86 ? 2.772 4.294 -10.686 1.00 90.69 86 TYR A N 1
ATOM 677 C CA . TYR A 1 86 ? 3.645 4.897 -11.676 1.00 90.69 86 TYR A CA 1
ATOM 678 C C . TYR A 1 86 ? 4.669 3.864 -12.143 1.00 90.69 86 TYR A C 1
ATOM 680 O O . TYR A 1 86 ? 5.498 3.392 -11.355 1.00 90.69 86 TYR A O 1
ATOM 688 N N . CYS A 1 87 ? 4.597 3.486 -13.413 1.00 87.75 87 CYS A N 1
ATOM 689 C CA . CYS A 1 87 ? 5.496 2.513 -14.018 1.00 87.75 87 CYS A CA 1
ATOM 690 C C . CYS A 1 87 ? 5.788 2.859 -15.479 1.00 87.75 87 CYS A C 1
ATOM 692 O O . CYS A 1 87 ? 5.062 3.624 -16.118 1.00 87.75 87 CYS A O 1
ATOM 694 N N . LYS A 1 88 ? 6.886 2.296 -15.991 1.00 83.50 88 LYS A N 1
ATOM 695 C CA . LYS A 1 88 ? 7.255 2.406 -17.400 1.00 83.50 88 LYS A CA 1
ATOM 696 C C . LYS A 1 88 ? 6.232 1.660 -18.259 1.00 83.50 88 LYS A C 1
ATOM 698 O O . LYS A 1 88 ? 5.723 0.622 -17.828 1.00 83.50 88 LYS A O 1
ATOM 703 N N . ASN A 1 89 ? 5.974 2.160 -19.462 1.00 76.00 89 ASN A N 1
ATOM 704 C CA . ASN A 1 89 ? 5.368 1.354 -20.504 1.00 76.00 89 ASN A CA 1
ATOM 705 C C . ASN A 1 89 ? 6.306 0.205 -20.875 1.00 76.00 89 ASN A C 1
ATOM 707 O O . ASN A 1 89 ? 7.460 0.437 -21.228 1.00 76.00 89 ASN A O 1
ATOM 711 N N . GLU A 1 90 ? 5.829 -1.025 -20.745 1.00 68.19 90 GLU A N 1
AT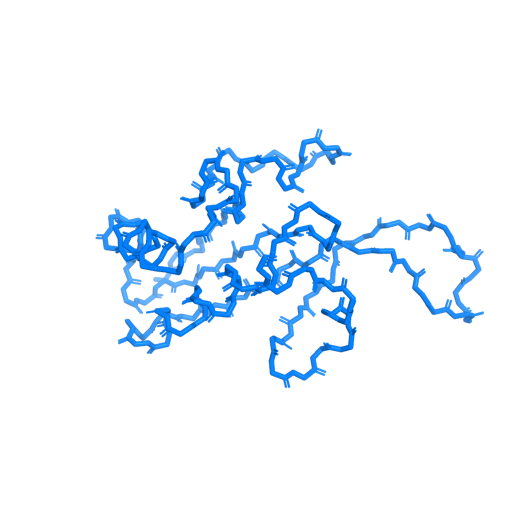OM 712 C CA . GLU A 1 90 ? 6.552 -2.221 -21.192 1.00 68.19 90 GLU A CA 1
ATOM 713 C C . GLU A 1 90 ? 5.812 -2.897 -22.362 1.00 68.19 90 GLU A C 1
ATOM 715 O O . GLU A 1 90 ? 6.178 -4.005 -22.741 1.00 68.19 90 GLU A O 1
ATOM 720 N N . ASP A 1 91 ? 4.775 -2.250 -22.921 1.00 66.00 91 ASP A N 1
ATOM 721 C CA . ASP A 1 91 ? 4.018 -2.767 -24.062 1.00 66.00 91 ASP A CA 1
ATOM 722 C C . ASP A 1 91 ? 4.783 -2.518 -25.375 1.00 66.00 91 ASP A C 1
ATOM 724 O O . ASP A 1 91 ? 4.913 -1.364 -25.787 1.00 66.00 91 ASP A O 1
ATOM 728 N N . PRO A 1 92 ? 5.284 -3.573 -26.043 1.00 56.69 92 PRO A N 1
ATOM 729 C CA . PRO A 1 92 ? 6.062 -3.439 -27.270 1.00 56.69 92 PRO A CA 1
ATOM 730 C C . PRO A 1 92 ? 5.225 -3.006 -28.487 1.00 56.69 92 PRO A C 1
ATOM 732 O O . PRO A 1 92 ? 5.802 -2.765 -29.549 1.00 56.69 92 PRO A O 1
ATOM 735 N N . GLU A 1 93 ? 3.889 -2.961 -28.387 1.00 62.81 93 GLU A N 1
ATOM 736 C CA . GLU A 1 93 ? 3.008 -2.483 -29.463 1.00 62.81 93 GLU A CA 1
ATOM 737 C C . GLU A 1 93 ? 2.652 -0.989 -29.351 1.00 62.81 93 GLU A C 1
ATOM 739 O O . GLU A 1 93 ? 2.106 -0.419 -30.300 1.00 62.81 93 GLU A O 1
ATOM 744 N N . GLU A 1 94 ? 2.984 -0.322 -28.242 1.00 60.34 94 GLU A N 1
ATOM 745 C CA . GLU A 1 94 ? 2.802 1.124 -28.089 1.00 60.34 94 GLU A CA 1
ATOM 746 C C . GLU A 1 94 ? 4.096 1.860 -28.487 1.00 60.34 94 GLU A C 1
ATOM 748 O O . GLU A 1 94 ? 5.129 1.711 -27.846 1.00 60.34 94 GLU A O 1
ATOM 753 N N . GLU A 1 95 ? 4.048 2.695 -29.540 1.00 53.91 95 GLU A N 1
ATOM 754 C CA . GLU A 1 95 ? 5.218 3.386 -30.137 1.00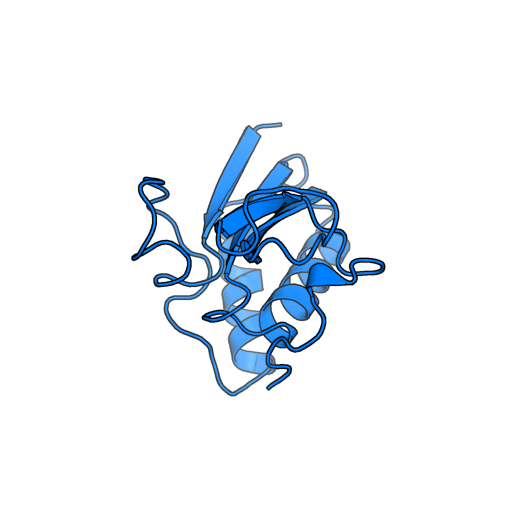 53.91 95 GLU A CA 1
ATOM 755 C C . GLU A 1 95 ? 6.031 4.287 -29.171 1.00 53.91 95 GLU A C 1
ATOM 757 O O . GLU A 1 95 ? 7.087 4.806 -29.540 1.00 53.91 95 GLU A O 1
ATOM 762 N N . GLU A 1 96 ? 5.579 4.476 -27.929 1.00 56.38 96 GLU A N 1
ATOM 763 C CA . GLU A 1 96 ? 6.295 5.196 -26.875 1.00 56.38 96 GLU A CA 1
ATOM 764 C C . GLU A 1 96 ? 6.953 4.227 -25.874 1.00 56.38 96 GLU A C 1
ATOM 766 O O . GLU A 1 96 ? 6.626 4.214 -24.687 1.00 56.38 96 GLU A O 1
ATOM 771 N N . ASP A 1 97 ? 7.940 3.459 -26.344 1.00 52.53 97 ASP A N 1
ATOM 772 C CA . ASP A 1 97 ? 8.748 2.474 -25.589 1.00 52.53 97 ASP A CA 1
ATOM 773 C C . ASP A 1 97 ? 9.455 3.023 -24.314 1.00 52.53 97 ASP A C 1
ATOM 775 O O . ASP A 1 97 ? 10.086 2.274 -23.562 1.00 52.53 97 ASP A O 1
ATOM 779 N N . ASP A 1 98 ? 9.369 4.332 -24.039 1.00 58.62 98 ASP A N 1
ATOM 780 C CA . ASP A 1 98 ? 10.048 5.022 -22.932 1.00 58.62 98 ASP A CA 1
ATOM 781 C C . ASP A 1 98 ? 9.152 5.944 -22.078 1.00 58.62 98 ASP A C 1
A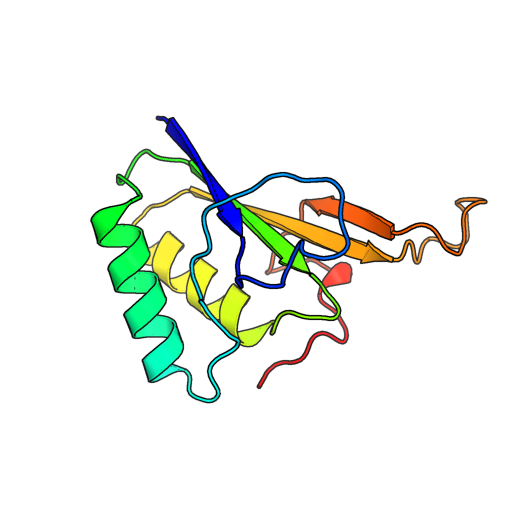TOM 783 O O . ASP A 1 98 ? 9.658 6.631 -21.181 1.00 58.62 98 ASP A O 1
ATOM 787 N N . SER A 1 99 ? 7.831 5.965 -22.285 1.00 75.50 99 SER A N 1
ATOM 788 C CA . SER A 1 99 ? 6.938 6.805 -21.474 1.00 75.50 99 SER A CA 1
ATOM 789 C C . SER A 1 99 ? 6.567 6.140 -20.138 1.00 75.50 99 SER A C 1
ATOM 791 O O . SER A 1 99 ? 6.392 4.927 -20.028 1.00 75.50 99 SER A O 1
ATOM 793 N N . TYR A 1 100 ? 6.495 6.939 -19.068 1.00 82.31 100 TYR A N 1
ATOM 794 C CA . TYR A 1 100 ? 6.037 6.498 -17.747 1.00 82.31 100 TYR A CA 1
ATOM 795 C C . TYR A 1 100 ? 4.663 7.080 -17.460 1.00 82.31 100 TYR A C 1
ATOM 797 O O . TYR A 1 100 ? 4.424 8.271 -17.683 1.00 82.31 100 TYR A O 1
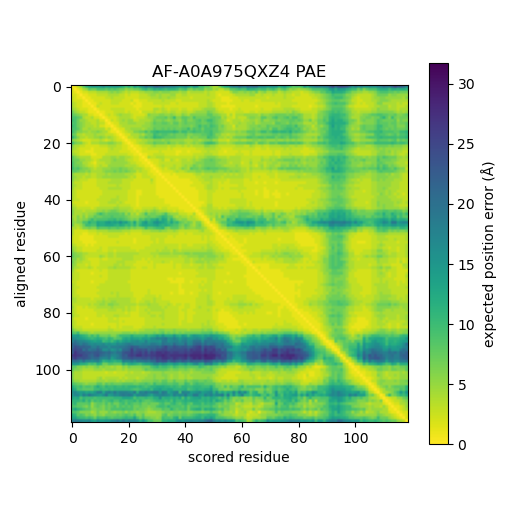ATOM 805 N N . PHE A 1 101 ? 3.784 6.271 -16.885 1.00 85.62 101 PHE A N 1
ATOM 806 C CA . PHE A 1 101 ? 2.431 6.698 -16.571 1.00 85.62 101 PHE A CA 1
ATOM 807 C C . PHE A 1 101 ? 1.840 5.949 -15.386 1.00 85.62 101 PHE A C 1
ATOM 809 O O . PHE A 1 101 ? 2.401 4.984 -14.870 1.00 85.62 101 PHE A O 1
ATOM 816 N N . PHE A 1 102 ? 0.692 6.451 -14.936 1.00 88.44 102 PHE A N 1
ATOM 817 C CA . PHE A 1 102 ? -0.086 5.850 -13.869 1.00 88.44 102 PHE A CA 1
ATOM 818 C C . PHE A 1 102 ? -1.012 4.776 -14.428 1.00 88.44 102 PHE A C 1
ATOM 820 O O . PHE A 1 102 ? -1.867 5.071 -15.262 1.00 88.44 102 PHE A O 1
ATOM 827 N N . ARG A 1 103 ? -0.878 3.551 -13.924 1.00 88.25 103 ARG A N 1
ATOM 828 C CA . ARG A 1 103 ? -1.788 2.435 -14.196 1.00 88.25 103 ARG A CA 1
ATOM 829 C C . ARG A 1 103 ? -2.511 2.035 -12.919 1.00 88.25 103 ARG A C 1
ATOM 831 O O . ARG A 1 103 ? -1.906 1.974 -11.849 1.00 88.25 103 ARG A O 1
ATOM 838 N N . GLU A 1 104 ? -3.808 1.772 -13.015 1.00 89.12 104 GLU A N 1
ATOM 839 C CA . GLU A 1 104 ? -4.532 1.160 -11.902 1.00 89.12 104 GLU A CA 1
ATOM 840 C C . GLU A 1 104 ? -4.170 -0.322 -11.819 1.00 89.12 104 GLU A C 1
ATOM 842 O O . GLU A 1 104 ? -4.329 -1.057 -12.791 1.00 89.12 104 GLU A O 1
ATOM 847 N N . VAL A 1 105 ? -3.667 -0.757 -10.664 1.00 86.69 105 VAL A N 1
ATOM 848 C CA . VAL A 1 105 ? -3.157 -2.121 -10.480 1.00 86.69 105 VAL A CA 1
ATOM 849 C C . VAL A 1 105 ? -3.922 -2.861 -9.389 1.00 86.69 105 VAL A C 1
ATOM 851 O O . VAL A 1 105 ? -4.151 -2.335 -8.294 1.00 86.69 105 VAL A O 1
ATOM 854 N N . ASP A 1 106 ? -4.267 -4.124 -9.649 1.00 82.44 106 ASP A N 1
ATOM 855 C CA . ASP A 1 106 ? -4.667 -5.053 -8.591 1.00 82.44 106 ASP A CA 1
ATOM 856 C C . ASP A 1 106 ? -3.444 -5.822 -8.093 1.00 82.44 106 ASP A C 1
ATOM 858 O O . ASP A 1 106 ? -2.879 -6.661 -8.793 1.00 82.44 106 ASP A O 1
ATOM 862 N N . ILE A 1 107 ? -3.093 -5.601 -6.825 1.00 76.75 107 ILE A N 1
ATOM 863 C CA . ILE A 1 107 ? -2.016 -6.312 -6.123 1.00 76.75 107 ILE A CA 1
ATOM 864 C C . ILE A 1 107 ? -2.039 -7.837 -6.295 1.00 76.75 107 ILE A C 1
ATOM 866 O O . ILE A 1 107 ? -0.985 -8.462 -6.216 1.00 76.75 107 ILE A O 1
ATOM 870 N N . ASN A 1 108 ? -3.206 -8.459 -6.469 1.00 70.75 108 ASN A N 1
ATOM 871 C CA . ASN A 1 108 ? -3.284 -9.918 -6.580 1.00 70.75 108 ASN A CA 1
ATOM 872 C C . ASN A 1 108 ? -2.910 -10.459 -7.966 1.00 70.75 108 ASN A C 1
ATOM 874 O O . ASN A 1 108 ? -2.669 -11.658 -8.080 1.00 70.75 108 ASN A O 1
ATOM 878 N N . LEU A 1 109 ? -2.947 -9.622 -9.004 1.00 62.00 109 LEU A N 1
ATOM 879 C CA . LEU A 1 109 ? -3.008 -10.068 -10.401 1.00 62.00 109 LEU A CA 1
ATOM 880 C C . LEU A 1 109 ? -2.109 -9.260 -11.349 1.00 62.00 109 LEU A C 1
ATOM 882 O O . LEU A 1 109 ? -1.998 -9.620 -12.513 1.00 62.00 109 LEU A O 1
ATOM 886 N N . SER A 1 110 ? -1.496 -8.175 -10.875 1.00 70.94 110 SER A N 1
ATOM 887 C CA . SER A 1 110 ? -0.797 -7.208 -11.721 1.00 70.94 110 SER A CA 1
ATOM 888 C C . SER A 1 110 ? 0.653 -7.612 -11.996 1.00 70.94 110 SER A C 1
ATOM 890 O O . SER A 1 110 ? 1.485 -7.674 -11.084 1.00 70.94 110 SER A O 1
ATOM 892 N N . GLU A 1 111 ? 0.957 -7.850 -13.274 1.00 73.50 111 GLU A N 1
ATOM 893 C CA . GLU A 1 111 ? 2.319 -8.060 -13.782 1.00 73.50 111 GLU A CA 1
ATOM 894 C C . GLU A 1 111 ? 3.182 -6.802 -13.602 1.00 73.50 111 GLU A C 1
ATOM 896 O O . GLU A 1 111 ? 4.393 -6.891 -13.418 1.00 73.50 111 GLU A O 1
ATOM 901 N N . GLU A 1 112 ? 2.566 -5.622 -13.529 1.00 73.75 112 GLU A N 1
ATOM 902 C CA . GLU A 1 112 ? 3.235 -4.338 -13.319 1.00 73.75 112 GLU A CA 1
ATOM 903 C C . GLU A 1 112 ? 3.947 -4.240 -11.960 1.00 73.75 112 GLU A C 1
ATOM 905 O O . GLU A 1 112 ? 4.883 -3.452 -11.806 1.00 73.75 112 GLU A O 1
ATOM 910 N N . LEU A 1 113 ? 3.555 -5.064 -10.983 1.00 78.94 113 LEU A N 1
ATOM 911 C CA . LEU A 1 113 ? 4.226 -5.174 -9.682 1.00 78.94 113 LEU A CA 1
ATOM 912 C C . LEU A 1 113 ? 5.469 -6.074 -9.723 1.00 78.94 113 LEU A C 1
ATOM 914 O O . LEU A 1 113 ? 6.218 -6.144 -8.740 1.00 78.94 113 LEU A O 1
ATOM 918 N N . TYR A 1 114 ? 5.710 -6.767 -10.838 1.00 77.88 114 TYR A N 1
ATOM 919 C CA . TYR A 1 114 ? 6.894 -7.593 -11.022 1.00 77.88 114 TYR A CA 1
ATOM 920 C C . TYR A 1 114 ? 8.171 -6.744 -10.964 1.00 77.88 114 TYR A C 1
ATOM 922 O O . TYR A 1 114 ? 8.247 -5.638 -11.499 1.00 77.88 114 TYR A O 1
ATOM 930 N N . GLY A 1 115 ? 9.193 -7.265 -10.282 1.00 76.50 115 GLY A N 1
ATOM 931 C CA . GLY A 1 115 ? 10.476 -6.581 -10.098 1.00 76.50 115 GLY A CA 1
ATOM 932 C C . GLY A 1 115 ? 10.497 -5.513 -8.998 1.00 76.50 115 GLY A C 1
ATOM 933 O O . GLY A 1 115 ? 11.573 -5.006 -8.685 1.00 76.50 115 GLY A O 1
ATOM 934 N N . MET A 1 116 ? 9.363 -5.204 -8.357 1.00 85.19 116 MET A N 1
ATOM 935 C CA . MET A 1 116 ? 9.349 -4.310 -7.196 1.00 85.19 116 MET A CA 1
ATOM 936 C C . MET A 1 116 ? 10.072 -4.926 -5.991 1.00 85.19 116 MET A C 1
ATOM 938 O O . MET A 1 116 ? 10.000 -6.131 -5.728 1.00 85.19 116 MET A O 1
ATOM 942 N N . GLN A 1 117 ? 10.722 -4.080 -5.190 1.00 78.94 117 GLN A N 1
ATOM 943 C CA . GLN A 1 117 ? 11.425 -4.530 -3.991 1.00 78.94 117 GLN A CA 1
ATOM 944 C C . GLN A 1 117 ? 10.442 -5.058 -2.933 1.00 78.94 117 GLN A C 1
ATOM 946 O O . GLN A 1 117 ? 9.554 -4.341 -2.472 1.00 78.94 117 GLN A O 1
ATOM 951 N N . VAL A 1 118 ? 10.632 -6.304 -2.489 1.00 79.00 118 VAL A N 1
ATOM 952 C CA . VAL A 1 118 ? 9.789 -6.921 -1.450 1.00 79.00 118 VAL A CA 1
ATOM 953 C C . VAL A 1 118 ? 10.175 -6.434 -0.046 1.00 79.00 118 VAL A C 1
ATOM 955 O O . VAL A 1 118 ? 9.280 -6.105 0.733 1.00 79.00 118 VAL A O 1
ATOM 958 N N . TRP A 1 119 ? 11.481 -6.344 0.259 1.00 75.19 119 TRP A N 1
ATOM 959 C CA . TRP A 1 119 ? 12.031 -5.895 1.549 1.00 75.19 119 TRP A CA 1
ATOM 960 C C . TRP A 1 119 ? 13.367 -5.165 1.429 1.00 75.19 119 TRP A C 1
ATOM 962 O O . TRP A 1 119 ? 14.205 -5.563 0.593 1.00 75.19 119 TRP A O 1
#

Nearest PDB structures (foldseek):
  5y7f-assembly1_A  TM=4.905E-01  e=6.511E-01  Thermomyces dupontii
  3qyf-assembly1_B  TM=4.255E-01  e=4.744E-01  Saccharolobus solfataricus
  8q3y-assembly1_B  TM=4.124E-01  e=5.384E-01  Thermoanaerobacter brockii subsp. finnii Ako-1
  1a4x-assembly1_A  TM=5.351E-01  e=3.173E+00  Bacillus subtilis
  1p19-assembly3_A  TM=4.204E-01  e=1.081E+00  Trypanosoma cruzi

Solvent-accessible surface area (backbone atoms only — not comparable to full-atom values): 6956 Å² total; per-residue (Å²): 116,53,81,45,69,29,22,46,29,57,68,38,45,75,92,52,93,67,90,62,88,46,47,68,26,86,57,88,70,96,43,70,74,58,48,48,53,45,47,54,55,44,42,78,74,75,51,57,59,65,23,37,37,38,34,36,36,17,49,87,78,39,45,46,43,59,54,54,49,49,51,55,54,30,59,76,57,58,30,50,78,46,36,36,35,36,39,70,47,82,54,91,87,48,95,56,69,81,46,69,47,75,41,81,49,52,92,93,76,43,70,83,61,62,91,35,46,59,127